Protein AF-A0A534F4P8-F1 (afdb_monomer_lite)

Structure (mmCIF, N/CA/C/O backbone):
data_AF-A0A534F4P8-F1
#
_entry.id   AF-A0A534F4P8-F1
#
loop_
_atom_site.group_PDB
_atom_site.id
_atom_site.type_symbol
_atom_site.label_atom_id
_atom_site.label_alt_id
_atom_site.label_comp_id
_atom_site.label_asym_id
_atom_site.label_entity_id
_atom_site.label_seq_id
_atom_site.pdbx_PDB_ins_code
_atom_site.Cartn_x
_atom_site.Cartn_y
_atom_site.Cartn_z
_atom_site.occupancy
_atom_site.B_iso_or_equiv
_atom_site.auth_seq_id
_atom_site.auth_comp_id
_atom_site.auth_asym_id
_atom_site.auth_atom_id
_atom_site.pdbx_PDB_model_num
ATOM 1 N N . MET A 1 1 ? -16.626 13.651 8.570 1.00 48.56 1 MET A N 1
ATOM 2 C CA . MET A 1 1 ? -16.277 13.901 7.149 1.00 48.56 1 MET A CA 1
ATOM 3 C C . MET A 1 1 ? -14.787 14.191 6.844 1.00 48.56 1 MET A C 1
ATOM 5 O O . MET A 1 1 ? -14.412 13.905 5.713 1.00 48.56 1 MET A O 1
ATOM 9 N N . PRO A 1 2 ? -13.899 14.675 7.750 1.00 60.97 2 PRO A N 1
ATOM 10 C CA . PRO A 1 2 ? -12.496 14.958 7.375 1.00 60.97 2 PRO A CA 1
ATOM 11 C C . PRO A 1 2 ? -11.606 13.705 7.242 1.00 60.97 2 PRO A C 1
ATOM 13 O O . PRO A 1 2 ? -10.688 13.680 6.428 1.00 60.97 2 PRO A O 1
ATOM 16 N N . GLN A 1 3 ? -11.910 12.635 7.984 1.00 65.38 3 GLN A N 1
ATOM 17 C CA . GLN A 1 3 ? -11.067 11.434 8.073 1.00 65.38 3 GLN A CA 1
ATOM 18 C C . GLN A 1 3 ? -10.985 10.633 6.759 1.00 65.38 3 GLN A C 1
ATOM 20 O O . GLN A 1 3 ? -9.915 10.156 6.399 1.00 65.38 3 GLN A O 1
ATOM 25 N N . SER A 1 4 ? -12.083 10.544 5.997 1.00 68.12 4 SER A N 1
ATOM 26 C CA . SER A 1 4 ? -12.098 9.860 4.690 1.00 68.12 4 SER A CA 1
ATOM 27 C C . SER A 1 4 ? -11.261 10.603 3.640 1.00 68.12 4 SER A C 1
ATOM 29 O O . SER A 1 4 ? -10.531 9.970 2.880 1.00 68.12 4 SER A O 1
ATOM 31 N N . ARG A 1 5 ? -11.286 11.945 3.650 1.00 76.38 5 ARG A N 1
ATOM 32 C CA . ARG A 1 5 ? -10.436 12.759 2.768 1.00 76.38 5 ARG A CA 1
ATOM 33 C C . ARG A 1 5 ? -8.959 12.613 3.117 1.00 76.38 5 ARG A C 1
ATOM 35 O O . ARG A 1 5 ? -8.153 12.467 2.211 1.00 76.38 5 ARG A O 1
ATOM 42 N N . LEU A 1 6 ? -8.618 12.594 4.406 1.00 79.56 6 LEU A N 1
ATOM 43 C CA . LEU A 1 6 ? -7.237 12.409 4.855 1.00 79.56 6 LEU A CA 1
ATOM 44 C C . LEU A 1 6 ? -6.676 11.050 4.404 1.00 79.56 6 LEU A C 1
ATOM 46 O O . LEU A 1 6 ? -5.607 11.001 3.806 1.00 79.56 6 LEU A O 1
ATOM 50 N N . ILE A 1 7 ? -7.427 9.964 4.620 1.00 78.69 7 ILE A N 1
ATOM 51 C CA . ILE A 1 7 ? -7.032 8.609 4.200 1.00 78.69 7 ILE A CA 1
ATOM 52 C C . ILE A 1 7 ? -6.884 8.529 2.674 1.00 78.69 7 ILE A C 1
ATOM 54 O O . ILE A 1 7 ? -5.943 7.910 2.182 1.00 78.69 7 ILE A O 1
ATOM 58 N N . GLY A 1 8 ? -7.776 9.185 1.925 1.00 80.06 8 GLY A N 1
ATOM 59 C CA . GLY A 1 8 ? -7.683 9.259 0.468 1.00 80.06 8 GLY A CA 1
ATOM 60 C C . GLY A 1 8 ? -6.438 9.999 -0.016 1.00 80.06 8 GLY A C 1
ATOM 61 O O . GLY A 1 8 ? -5.734 9.493 -0.885 1.00 80.06 8 GLY A O 1
ATOM 62 N N . THR A 1 9 ? -6.127 11.157 0.574 1.00 84.00 9 THR A N 1
ATOM 63 C CA . THR A 1 9 ? -4.935 11.939 0.219 1.00 84.00 9 THR A CA 1
ATOM 64 C C . THR A 1 9 ? -3.650 11.200 0.568 1.00 84.00 9 THR A C 1
ATOM 66 O O . THR A 1 9 ? -2.764 11.116 -0.276 1.00 84.00 9 THR A O 1
ATOM 69 N N . ILE A 1 10 ? -3.548 10.630 1.775 1.00 83.31 10 ILE A N 1
ATOM 70 C CA . ILE A 1 10 ? -2.368 9.850 2.178 1.00 83.31 10 ILE A CA 1
ATOM 71 C C . ILE A 1 10 ? -2.204 8.656 1.233 1.00 83.31 10 ILE A C 1
ATOM 73 O O . ILE A 1 10 ? -1.116 8.440 0.712 1.00 83.31 10 ILE A O 1
ATOM 77 N N . GLY A 1 11 ? -3.291 7.943 0.929 1.00 83.69 11 GLY A N 1
ATOM 78 C CA . GLY A 1 11 ? -3.279 6.839 -0.025 1.00 83.69 11 GLY A CA 1
ATOM 79 C C . GLY A 1 11 ? -2.784 7.221 -1.415 1.00 83.69 11 GLY A C 1
ATOM 80 O O . GLY A 1 11 ? -1.934 6.534 -1.975 1.00 83.69 11 GLY A O 1
ATOM 81 N N . LEU A 1 12 ? -3.270 8.343 -1.952 1.00 84.81 12 LEU A N 1
ATOM 82 C CA . LEU A 1 12 ? -2.830 8.870 -3.242 1.00 84.81 12 LEU A CA 1
ATOM 83 C C . LEU A 1 12 ? -1.339 9.232 -3.221 1.00 84.81 12 LEU A C 1
ATOM 85 O O . LEU A 1 12 ? -0.607 8.870 -4.140 1.00 84.81 12 LEU A O 1
ATOM 89 N N . VAL A 1 13 ? -0.882 9.925 -2.174 1.00 85.94 13 VAL A N 1
ATOM 90 C CA . VAL A 1 13 ? 0.525 10.327 -2.033 1.00 85.94 13 VAL A CA 1
ATOM 91 C C . VAL A 1 13 ? 1.422 9.098 -1.938 1.00 85.94 13 VAL A C 1
ATOM 93 O O . VAL A 1 13 ? 2.405 9.018 -2.667 1.00 85.94 13 VAL A O 1
ATOM 96 N N . THR A 1 14 ? 1.075 8.111 -1.111 1.00 83.75 14 THR A N 1
ATOM 97 C CA . THR A 1 14 ? 1.854 6.873 -0.998 1.00 83.75 14 THR A CA 1
ATOM 98 C C . THR A 1 14 ? 1.865 6.092 -2.308 1.00 83.75 14 THR A C 1
ATOM 100 O O . THR A 1 14 ? 2.918 5.615 -2.717 1.00 83.75 14 THR A O 1
ATOM 103 N N . TRP A 1 15 ? 0.732 6.005 -3.009 1.00 84.56 15 TRP A N 1
ATOM 104 C CA . TRP A 1 15 ? 0.662 5.360 -4.320 1.00 84.56 15 TRP A CA 1
ATOM 105 C C . TRP A 1 15 ? 1.595 6.038 -5.335 1.00 84.56 15 TRP A C 1
ATOM 107 O O . TRP A 1 15 ? 2.388 5.365 -5.994 1.00 84.56 15 TRP A O 1
ATOM 117 N N . MET A 1 16 ? 1.599 7.373 -5.385 1.00 83.88 16 MET A N 1
ATOM 118 C CA . MET A 1 16 ? 2.519 8.145 -6.228 1.00 83.88 16 MET A CA 1
ATOM 119 C C . MET A 1 16 ? 3.986 7.972 -5.809 1.00 83.88 16 MET A C 1
ATOM 121 O O . MET A 1 16 ? 4.849 7.842 -6.673 1.00 83.88 16 MET A O 1
ATOM 125 N N . MET A 1 17 ? 4.280 7.920 -4.505 1.00 82.50 17 MET A N 1
ATOM 126 C CA . MET A 1 17 ? 5.637 7.691 -3.991 1.00 82.50 17 MET A CA 1
ATOM 127 C C . MET A 1 17 ? 6.186 6.304 -4.323 1.00 82.50 17 MET A C 1
ATOM 129 O O . MET A 1 17 ? 7.400 6.157 -4.365 1.00 82.50 17 MET A O 1
ATOM 133 N N . VAL A 1 18 ? 5.337 5.304 -4.571 1.00 80.69 18 VAL A N 1
ATOM 134 C CA . VAL A 1 18 ? 5.768 3.989 -5.076 1.00 80.69 18 VAL A CA 1
ATOM 135 C C . VAL A 1 18 ? 5.954 4.017 -6.597 1.00 80.69 18 VAL A C 1
ATOM 137 O O . VAL A 1 18 ? 6.914 3.445 -7.115 1.00 80.69 18 VAL A O 1
ATOM 140 N N . ALA A 1 19 ? 5.088 4.732 -7.325 1.00 78.75 19 ALA A N 1
ATOM 141 C CA . ALA A 1 19 ? 5.193 4.883 -8.780 1.00 78.75 19 ALA A CA 1
ATOM 142 C C . ALA A 1 19 ? 6.449 5.657 -9.206 1.00 78.75 19 ALA A C 1
ATOM 144 O O . ALA A 1 19 ? 7.095 5.316 -10.195 1.00 78.75 19 ALA A O 1
ATOM 145 N N . LEU A 1 20 ? 6.784 6.715 -8.466 1.00 77.12 20 LEU A N 1
ATOM 146 C CA . LEU A 1 20 ? 7.843 7.658 -8.807 1.00 77.12 20 LEU A CA 1
ATOM 147 C C . LEU A 1 20 ? 9.236 7.007 -8.906 1.00 77.12 20 LEU A C 1
ATOM 149 O O . LEU A 1 20 ? 9.845 7.132 -9.966 1.00 77.12 20 LEU A O 1
ATOM 153 N N . PRO A 1 21 ? 9.755 6.283 -7.895 1.00 69.88 21 PRO A N 1
ATOM 154 C CA . PRO A 1 21 ? 11.028 5.583 -8.014 1.00 69.88 21 PRO A CA 1
ATOM 155 C C . PRO A 1 21 ? 10.959 4.495 -9.086 1.00 69.88 21 PRO A C 1
ATOM 157 O O . PRO A 1 21 ? 11.907 4.353 -9.849 1.00 69.88 21 PRO A O 1
ATOM 160 N N . ALA A 1 22 ? 9.838 3.778 -9.236 1.00 69.50 22 ALA A N 1
ATOM 161 C CA . ALA A 1 22 ? 9.694 2.802 -10.316 1.00 69.50 22 ALA A CA 1
ATOM 162 C C . ALA A 1 22 ? 9.883 3.450 -11.702 1.00 69.50 22 ALA A C 1
ATOM 164 O O . ALA A 1 22 ? 10.619 2.913 -12.526 1.00 69.50 22 ALA A O 1
ATOM 165 N N . LEU A 1 23 ? 9.306 4.633 -11.935 1.00 70.25 23 LEU A N 1
ATOM 166 C CA . LEU A 1 23 ? 9.503 5.414 -13.159 1.00 70.25 23 LEU A CA 1
ATOM 167 C C . LEU A 1 23 ? 10.942 5.938 -13.277 1.00 70.25 23 LEU A C 1
ATOM 169 O O . LEU A 1 23 ? 11.567 5.764 -14.318 1.00 70.25 23 LEU A O 1
ATOM 173 N N . LEU A 1 24 ? 11.498 6.523 -12.213 1.00 68.06 24 LEU A N 1
ATOM 174 C CA . LEU A 1 24 ? 12.851 7.090 -12.214 1.00 68.06 24 LEU A CA 1
ATOM 175 C C . LEU A 1 24 ? 13.950 6.038 -12.395 1.00 68.06 24 LEU A C 1
ATOM 177 O O . LEU A 1 24 ? 14.971 6.353 -12.990 1.00 68.06 24 LEU A O 1
ATOM 181 N N . TYR A 1 25 ? 13.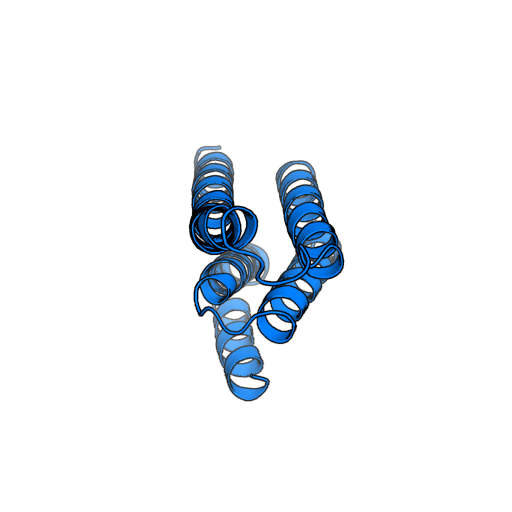758 4.804 -11.927 1.00 64.56 25 TYR A N 1
ATOM 182 C CA . TYR A 1 25 ? 14.696 3.705 -12.167 1.00 64.56 25 TYR A CA 1
ATOM 183 C C . TYR A 1 25 ? 14.509 3.065 -13.555 1.00 64.56 25 TYR A C 1
ATOM 185 O O . TYR A 1 25 ? 15.466 2.527 -14.104 1.00 64.56 25 TYR A O 1
ATOM 193 N N . HIS A 1 26 ? 13.312 3.137 -14.156 1.00 60.97 26 HIS A N 1
ATOM 194 C CA . HIS A 1 26 ? 13.042 2.561 -15.485 1.00 60.97 26 HIS A CA 1
ATOM 195 C C . HIS A 1 26 ? 13.367 3.516 -16.646 1.00 60.97 26 HIS A C 1
ATOM 197 O O . HIS A 1 26 ? 13.788 3.058 -17.703 1.00 60.97 26 HIS A O 1
ATOM 203 N N . VAL A 1 27 ? 13.214 4.834 -16.479 1.00 56.88 27 VAL A N 1
ATOM 204 C CA . VAL A 1 27 ? 13.464 5.825 -17.547 1.00 56.88 27 VAL A CA 1
ATOM 205 C C . VAL A 1 27 ? 14.941 5.867 -17.997 1.00 56.88 27 VAL A C 1
ATOM 207 O O . VAL A 1 27 ? 15.181 5.853 -19.205 1.00 56.88 27 VAL A O 1
ATOM 210 N N . PRO A 1 28 ? 15.948 5.840 -17.102 1.00 52.56 28 PRO A N 1
ATOM 211 C CA . PRO A 1 28 ? 17.355 5.749 -17.495 1.00 52.56 28 PRO A CA 1
ATOM 212 C C . PRO A 1 28 ? 17.711 4.391 -18.117 1.00 52.56 28 PRO A C 1
ATOM 214 O O . PRO A 1 28 ? 18.534 4.338 -19.027 1.00 52.56 28 PRO A O 1
ATOM 217 N N . ALA A 1 29 ? 17.071 3.302 -17.671 1.00 52.03 29 ALA A N 1
ATOM 218 C CA . ALA A 1 29 ? 17.265 1.958 -18.223 1.00 52.03 29 ALA A CA 1
ATOM 219 C C . ALA A 1 29 ? 16.716 1.827 -19.659 1.00 52.03 29 ALA A C 1
ATOM 221 O O . ALA A 1 29 ? 17.327 1.158 -20.496 1.00 52.03 29 ALA A O 1
ATOM 222 N N . LEU A 1 30 ? 15.626 2.542 -19.971 1.00 51.06 30 LEU A N 1
ATOM 223 C CA . LEU A 1 30 ? 15.040 2.636 -21.313 1.00 51.06 30 LEU A CA 1
ATOM 224 C C . LEU A 1 30 ? 15.997 3.289 -22.329 1.00 51.06 30 LEU A C 1
ATOM 226 O O . LEU A 1 30 ? 16.007 2.916 -23.500 1.00 51.06 30 LEU A O 1
ATOM 230 N N . LEU A 1 31 ? 16.815 4.246 -21.875 1.00 57.31 31 LEU A N 1
ATOM 231 C CA . LEU A 1 31 ? 17.795 4.967 -22.697 1.00 57.31 31 LEU A CA 1
ATOM 232 C C . LEU A 1 31 ? 19.098 4.179 -22.940 1.00 57.31 31 LEU A C 1
ATOM 234 O O . LEU A 1 31 ? 19.816 4.512 -23.876 1.00 57.31 31 LEU A O 1
ATOM 238 N N . HIS A 1 32 ? 19.408 3.153 -22.136 1.00 51.31 32 HIS A N 1
ATOM 239 C CA . HIS A 1 32 ? 20.717 2.470 -22.136 1.00 51.31 32 HIS A CA 1
ATOM 240 C C . HIS A 1 32 ? 20.684 0.954 -22.435 1.00 51.31 32 HIS A C 1
ATOM 242 O O . HIS A 1 32 ? 21.673 0.273 -22.191 1.00 51.31 32 HIS A O 1
ATOM 248 N N . HIS A 1 33 ? 19.601 0.411 -23.009 1.00 49.59 33 HIS A N 1
ATOM 249 C CA . HIS A 1 33 ? 19.468 -1.032 -23.318 1.00 49.59 33 HIS A CA 1
ATOM 250 C C . HIS A 1 33 ? 19.528 -1.950 -22.068 1.00 49.59 33 HIS A C 1
ATOM 252 O O . HIS A 1 33 ? 20.313 -2.893 -22.006 1.00 49.59 33 HIS A O 1
ATOM 258 N N . GLY A 1 34 ? 18.658 -1.713 -21.076 1.00 46.22 34 GLY A N 1
ATOM 259 C CA . GLY A 1 34 ? 18.398 -2.623 -19.943 1.00 46.22 34 GLY A CA 1
ATOM 260 C C . GLY A 1 34 ? 16.891 -2.789 -19.672 1.00 46.22 34 GLY A C 1
ATOM 261 O O . GLY A 1 34 ? 16.126 -1.893 -20.013 1.00 46.22 34 GLY A O 1
ATOM 262 N N . PRO A 1 35 ? 16.431 -3.937 -19.135 1.00 57.84 35 PRO A N 1
ATOM 263 C CA . PRO A 1 35 ? 15.362 -4.736 -19.734 1.00 57.84 35 PRO A CA 1
ATOM 264 C C . PRO A 1 35 ? 13.930 -4.368 -19.322 1.00 57.84 35 PRO A C 1
ATOM 266 O O . PRO A 1 35 ? 13.681 -3.883 -18.226 1.00 57.84 35 PRO A O 1
ATOM 269 N N . PHE A 1 36 ? 13.007 -4.691 -20.238 1.00 55.62 36 PHE A N 1
ATOM 270 C CA . PHE A 1 36 ? 11.589 -5.024 -20.052 1.00 55.62 36 PHE A CA 1
ATOM 271 C C . PHE A 1 36 ? 10.852 -4.305 -18.916 1.00 55.62 36 PHE A C 1
ATOM 273 O O . PHE A 1 36 ? 10.904 -4.704 -17.755 1.00 55.62 36 PHE A O 1
ATOM 280 N N . ILE A 1 37 ? 10.044 -3.311 -19.297 1.00 62.22 37 ILE A N 1
ATOM 281 C CA . ILE A 1 37 ? 8.931 -2.841 -18.471 1.00 62.22 37 ILE A CA 1
ATOM 282 C C . ILE A 1 37 ? 8.150 -4.066 -17.982 1.00 62.22 37 ILE A C 1
ATOM 284 O O . ILE A 1 37 ? 7.542 -4.785 -18.777 1.00 62.22 37 ILE A O 1
ATOM 288 N N . ASP A 1 38 ? 8.178 -4.297 -16.672 1.00 72.31 38 ASP A N 1
ATOM 289 C CA . ASP A 1 38 ? 7.520 -5.446 -16.066 1.00 72.31 38 ASP A CA 1
ATOM 290 C C . ASP A 1 38 ? 6.007 -5.196 -16.020 1.00 72.31 38 ASP A C 1
ATOM 292 O O . ASP A 1 38 ? 5.452 -4.637 -15.068 1.00 72.31 38 ASP A O 1
ATOM 296 N N . TRP A 1 39 ? 5.331 -5.550 -17.115 1.00 74.94 39 TRP A N 1
ATOM 297 C CA . TRP A 1 39 ? 3.905 -5.282 -17.319 1.00 74.94 39 TRP A CA 1
ATOM 298 C C . TRP A 1 39 ? 3.034 -5.913 -16.227 1.00 74.94 39 TRP A C 1
ATOM 300 O O . TRP A 1 39 ? 1.962 -5.400 -15.908 1.00 74.94 39 TRP A O 1
ATOM 310 N N . ARG A 1 40 ? 3.521 -6.998 -15.606 1.00 82.25 40 ARG A N 1
ATOM 311 C CA . ARG A 1 40 ? 2.884 -7.655 -14.458 1.00 82.25 40 ARG A CA 1
ATOM 312 C C . ARG A 1 40 ? 2.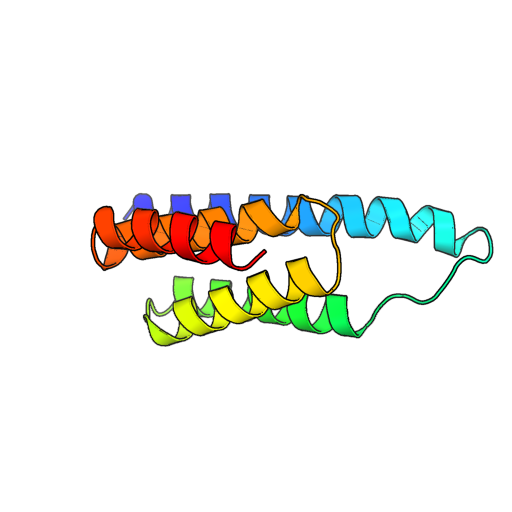855 -6.726 -13.249 1.00 82.25 40 ARG A C 1
ATOM 314 O O . ARG A 1 40 ? 1.799 -6.557 -12.649 1.00 82.25 40 ARG A O 1
ATOM 321 N N . TRP A 1 41 ? 3.978 -6.079 -12.934 1.00 80.75 41 TRP A N 1
ATOM 322 C CA . TRP A 1 41 ? 4.054 -5.107 -11.845 1.00 80.75 41 TRP A CA 1
ATOM 323 C C . TRP A 1 41 ? 3.122 -3.917 -12.101 1.00 80.75 41 TRP A C 1
ATOM 325 O O . TRP A 1 41 ? 2.365 -3.540 -11.212 1.00 80.75 41 TRP A O 1
ATOM 335 N N . ILE A 1 42 ? 3.088 -3.388 -13.332 1.00 81.25 42 ILE A N 1
ATOM 336 C CA . ILE A 1 42 ? 2.182 -2.285 -13.702 1.00 81.25 42 ILE A CA 1
ATOM 337 C C . ILE A 1 42 ? 0.715 -2.695 -13.546 1.00 81.25 42 ILE A C 1
ATOM 339 O O . ILE A 1 42 ? -0.074 -1.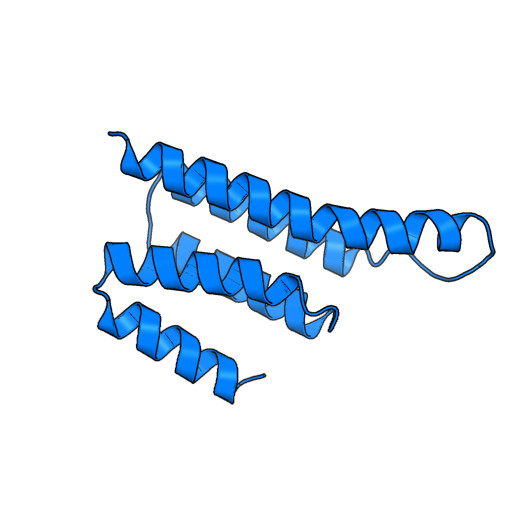939 -12.980 1.00 81.25 42 ILE A O 1
ATOM 343 N N . ALA A 1 43 ? 0.341 -3.888 -14.015 1.00 85.50 43 ALA A N 1
ATOM 344 C CA . ALA A 1 43 ? -1.027 -4.383 -13.905 1.00 85.50 43 ALA A CA 1
ATOM 345 C C . ALA A 1 43 ? -1.471 -4.511 -12.439 1.00 85.50 43 ALA A C 1
ATOM 347 O O . ALA A 1 43 ? -2.562 -4.062 -12.088 1.00 85.50 43 ALA A O 1
ATOM 348 N N . VAL A 1 44 ? -0.612 -5.056 -11.570 1.00 86.50 44 VAL A N 1
ATOM 349 C CA . VAL A 1 44 ? -0.890 -5.174 -10.129 1.00 86.50 44 VAL A CA 1
ATOM 350 C C . VAL A 1 44 ? -0.920 -3.793 -9.460 1.00 86.50 44 VAL A C 1
ATOM 352 O O . VAL A 1 44 ? -1.792 -3.531 -8.633 1.00 86.50 44 VAL A O 1
ATOM 355 N N . PHE A 1 45 ? -0.033 -2.877 -9.853 1.00 84.50 45 PHE A N 1
ATOM 356 C CA . PHE A 1 45 ? 0.043 -1.517 -9.313 1.00 84.50 45 PHE A CA 1
ATOM 357 C C . PHE A 1 45 ? -1.204 -0.684 -9.638 1.00 84.50 45 PHE A C 1
ATOM 359 O O . PHE A 1 45 ? -1.780 -0.034 -8.759 1.00 84.50 45 PHE A O 1
ATOM 366 N N . LEU A 1 46 ? -1.657 -0.736 -10.893 1.00 87.81 46 LEU A N 1
ATOM 367 C CA . LEU A 1 46 ? -2.912 -0.118 -11.315 1.00 87.81 46 LEU A CA 1
ATOM 368 C C . LEU A 1 46 ? -4.110 -0.809 -10.655 1.00 87.81 46 LEU A C 1
ATOM 370 O O . LEU A 1 46 ? -5.023 -0.126 -10.194 1.00 87.81 46 LEU A O 1
ATOM 374 N N . GLY A 1 47 ? -4.083 -2.141 -10.546 1.00 88.31 47 GLY A N 1
ATOM 375 C CA . GLY A 1 47 ? -5.101 -2.924 -9.847 1.00 88.31 47 GLY A CA 1
ATOM 376 C C . GLY A 1 47 ? -5.271 -2.491 -8.391 1.00 88.31 47 GLY A C 1
ATOM 377 O O . GLY A 1 47 ? -6.393 -2.228 -7.959 1.00 88.31 47 GLY A O 1
ATOM 378 N N . PHE A 1 48 ? -4.167 -2.318 -7.657 1.00 87.62 48 PHE A N 1
ATOM 379 C CA . PHE A 1 48 ? -4.181 -1.763 -6.304 1.00 87.62 48 PHE A CA 1
ATOM 380 C C . PHE A 1 48 ? -4.838 -0.378 -6.272 1.00 87.62 48 PHE A C 1
ATOM 382 O O . PHE A 1 48 ? -5.746 -0.153 -5.474 1.00 87.62 48 PHE A O 1
ATOM 389 N N . GLY A 1 49 ? -4.428 0.536 -7.159 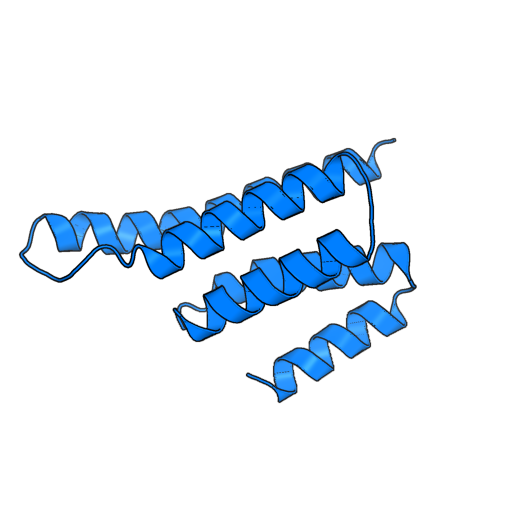1.00 86.06 49 GLY A N 1
ATOM 390 C CA . GLY A 1 49 ? -4.974 1.897 -7.212 1.00 86.06 49 GLY A CA 1
ATOM 391 C C . GLY A 1 49 ? -6.483 1.927 -7.477 1.00 86.06 49 GLY A C 1
ATOM 392 O O . GLY A 1 49 ? -7.217 2.662 -6.814 1.00 86.06 49 GLY A O 1
ATOM 393 N N . VAL A 1 50 ? -6.970 1.083 -8.394 1.00 88.75 50 VAL A N 1
ATOM 394 C CA . VAL A 1 50 ? -8.405 0.947 -8.692 1.00 88.75 50 VAL A CA 1
ATOM 395 C C . VAL A 1 50 ? -9.165 0.403 -7.486 1.00 88.75 50 VAL A C 1
ATOM 397 O O . VAL A 1 50 ? -10.183 0.978 -7.104 1.00 88.75 50 VAL A O 1
ATOM 400 N N . LEU A 1 51 ? -8.674 -0.664 -6.853 1.00 88.06 51 LEU A N 1
ATOM 401 C CA . LEU A 1 51 ? -9.315 -1.246 -5.672 1.00 88.06 51 LEU A CA 1
ATOM 402 C C . LEU A 1 51 ? -9.353 -0.268 -4.503 1.00 88.06 51 LEU A C 1
ATOM 404 O O . LEU A 1 51 ? -10.384 -0.140 -3.850 1.00 88.06 51 LEU A O 1
ATOM 408 N N . PHE A 1 52 ? -8.268 0.473 -4.293 1.00 84.00 52 PHE A N 1
ATOM 409 C CA . PHE A 1 52 ? -8.184 1.511 -3.277 1.00 84.00 52 PHE A CA 1
ATOM 410 C C . PHE A 1 52 ? -9.184 2.646 -3.540 1.00 84.00 52 PHE A C 1
ATOM 412 O O . PHE A 1 52 ? -9.898 3.078 -2.636 1.00 84.00 52 PHE A O 1
ATOM 419 N N . ALA A 1 53 ? -9.301 3.100 -4.791 1.00 85.62 53 ALA A N 1
ATOM 420 C CA . ALA A 1 53 ? -10.277 4.115 -5.182 1.00 85.62 53 ALA A CA 1
ATOM 421 C C . ALA A 1 53 ? -11.729 3.627 -5.035 1.00 85.62 53 ALA A C 1
ATOM 423 O O . ALA A 1 53 ? -12.606 4.398 -4.634 1.00 85.62 53 ALA A O 1
ATOM 424 N N . LEU A 1 54 ? -11.997 2.355 -5.343 1.00 86.38 54 LEU A N 1
ATOM 425 C CA . LEU A 1 54 ? -13.306 1.736 -5.135 1.00 86.38 54 LEU A CA 1
ATOM 426 C C . LEU A 1 54 ? -13.632 1.615 -3.646 1.00 86.38 54 LEU A C 1
ATOM 428 O O . LEU A 1 54 ? -14.741 1.965 -3.246 1.00 86.38 54 LEU A O 1
ATOM 432 N N . ASP A 1 55 ? -12.667 1.206 -2.828 1.00 84.25 55 ASP A N 1
ATOM 433 C CA . ASP A 1 55 ? -12.817 1.089 -1.378 1.00 84.25 55 ASP A CA 1
ATOM 434 C C . ASP A 1 55 ? -13.032 2.458 -0.702 1.00 84.25 55 ASP A C 1
ATOM 436 O O . ASP A 1 55 ? -13.843 2.586 0.212 1.00 84.25 55 ASP A O 1
ATOM 440 N N . LEU A 1 56 ? -12.407 3.522 -1.216 1.00 81.19 56 LEU A N 1
ATOM 441 C CA . LEU A 1 56 ? -12.687 4.905 -0.809 1.00 81.19 56 LEU A CA 1
ATOM 442 C C . LEU A 1 56 ? -14.130 5.338 -1.105 1.00 81.19 56 LEU A C 1
ATOM 444 O O . LEU A 1 56 ? -14.714 6.096 -0.331 1.00 81.19 56 LEU A O 1
ATOM 448 N N . ARG A 1 57 ? -14.705 4.888 -2.229 1.00 83.38 57 ARG A N 1
ATOM 449 C CA . ARG A 1 57 ? -16.089 5.210 -2.628 1.00 83.38 57 ARG A CA 1
ATOM 450 C C . ARG A 1 57 ? -17.124 4.350 -1.902 1.00 83.38 57 ARG A C 1
ATOM 452 O O . ARG A 1 57 ? -18.225 4.822 -1.622 1.00 83.38 57 ARG A O 1
ATOM 459 N N . ARG A 1 58 ? -16.801 3.082 -1.653 1.00 82.31 58 ARG A N 1
ATOM 460 C CA . ARG A 1 58 ? -17.666 2.059 -1.055 1.00 82.31 58 ARG A CA 1
ATOM 461 C C . ARG A 1 58 ? -16.816 1.253 -0.063 1.00 82.31 58 ARG A C 1
ATOM 463 O O . ARG A 1 58 ? -16.263 0.231 -0.463 1.00 82.31 58 ARG A O 1
ATOM 470 N N . PRO A 1 59 ? -16.704 1.688 1.206 1.00 78.62 59 PRO A N 1
ATOM 471 C CA . PRO A 1 59 ? -15.844 1.018 2.176 1.00 78.62 59 PRO A CA 1
ATOM 472 C C . PRO A 1 59 ? -16.315 -0.421 2.382 1.00 78.62 59 PRO A C 1
ATOM 474 O O . PRO A 1 59 ? -17.410 -0.652 2.897 1.00 78.62 59 PRO A O 1
ATOM 477 N N . HIS A 1 60 ? -15.500 -1.388 1.955 1.00 83.00 60 HIS A N 1
ATOM 478 C CA . HIS A 1 60 ? -15.848 -2.804 2.012 1.00 83.00 60 HIS A CA 1
ATOM 479 C C . HIS A 1 60 ? -14.629 -3.647 2.388 1.00 83.00 60 HIS A C 1
ATOM 481 O O . HIS A 1 60 ? -13.580 -3.566 1.754 1.00 83.00 60 HIS A O 1
ATOM 487 N N . LEU A 1 61 ? -14.766 -4.514 3.395 1.00 82.31 61 LEU A N 1
ATOM 488 C CA . LEU A 1 61 ? -13.646 -5.328 3.887 1.00 82.31 61 LEU A CA 1
ATOM 489 C C . LEU A 1 61 ? -13.064 -6.256 2.809 1.00 82.31 61 LEU A C 1
ATOM 491 O O . LEU A 1 61 ? -11.855 -6.455 2.780 1.00 82.31 61 LEU A O 1
ATOM 495 N N . LEU A 1 62 ? -13.887 -6.762 1.880 1.00 83.75 62 LEU A N 1
ATOM 496 C CA . LEU A 1 62 ? -13.378 -7.561 0.752 1.00 83.75 62 LEU A CA 1
ATOM 497 C C . LEU A 1 62 ? -12.511 -6.748 -0.220 1.00 83.75 62 LEU A C 1
ATOM 499 O O . LEU A 1 62 ? -11.526 -7.279 -0.722 1.00 83.75 62 LEU A O 1
ATOM 503 N N . LEU A 1 63 ? -12.848 -5.477 -0.480 1.00 83.94 63 LEU A N 1
ATOM 504 C CA . LEU A 1 63 ? -12.026 -4.622 -1.346 1.00 83.94 63 LEU A CA 1
ATOM 505 C C . LEU A 1 63 ? -10.684 -4.329 -0.677 1.00 83.94 63 LEU A C 1
ATOM 507 O O . LEU A 1 63 ? -9.648 -4.393 -1.333 1.00 83.94 63 LEU A O 1
ATOM 511 N N . LEU A 1 64 ? -10.707 -4.095 0.637 1.00 82.81 64 LEU A N 1
ATOM 512 C CA . LEU A 1 64 ? -9.505 -3.910 1.441 1.00 82.81 64 LEU A CA 1
ATOM 513 C C . LEU A 1 64 ? -8.616 -5.163 1.442 1.00 82.81 64 LEU A C 1
ATOM 515 O O . LEU A 1 64 ? -7.410 -5.055 1.239 1.00 82.81 64 LEU A O 1
ATOM 519 N N . ALA A 1 65 ? -9.204 -6.350 1.613 1.00 84.50 65 ALA A N 1
ATOM 520 C CA . ALA A 1 65 ? -8.477 -7.616 1.552 1.00 84.50 65 ALA A CA 1
ATOM 521 C C . ALA A 1 65 ? -7.852 -7.844 0.168 1.00 84.50 65 ALA A C 1
ATOM 523 O O . ALA A 1 65 ? -6.689 -8.227 0.066 1.00 84.50 65 ALA A O 1
ATOM 524 N N . LEU A 1 66 ? -8.587 -7.548 -0.907 1.00 87.00 66 LEU A N 1
ATOM 525 C CA . LEU A 1 66 ? -8.069 -7.681 -2.266 1.00 87.00 66 LEU A CA 1
ATOM 526 C C . LEU A 1 66 ? -6.947 -6.668 -2.552 1.00 87.00 66 LEU A C 1
ATOM 528 O O . LEU A 1 66 ? -5.942 -7.024 -3.163 1.00 87.00 66 LEU A O 1
ATOM 532 N N . ALA A 1 67 ? -7.067 -5.433 -2.055 1.00 86.12 67 ALA A N 1
ATOM 533 C CA . ALA A 1 67 ? -5.997 -4.439 -2.119 1.00 86.12 67 ALA A CA 1
ATOM 534 C C . ALA A 1 67 ? -4.754 -4.889 -1.326 1.00 86.12 67 ALA A C 1
ATOM 536 O O . ALA A 1 67 ? -3.633 -4.719 -1.801 1.00 86.12 67 ALA A O 1
ATOM 537 N N . ALA A 1 68 ? -4.937 -5.539 -0.172 1.00 85.31 68 ALA A N 1
ATOM 538 C CA . ALA A 1 68 ? -3.849 -6.135 0.603 1.00 85.31 68 ALA A CA 1
ATOM 539 C C . ALA A 1 68 ? -3.090 -7.208 -0.194 1.00 85.31 68 ALA A C 1
ATOM 541 O O . ALA A 1 68 ? -1.860 -7.198 -0.229 1.00 85.31 68 ALA A O 1
ATOM 542 N N . VAL A 1 69 ? -3.819 -8.095 -0.881 1.00 87.50 69 VAL A N 1
ATOM 543 C CA . VAL A 1 69 ? -3.238 -9.133 -1.749 1.00 87.50 69 VAL A CA 1
ATOM 544 C C . VAL A 1 69 ? -2.451 -8.512 -2.904 1.00 87.50 69 VAL A C 1
ATOM 546 O O . VAL A 1 69 ? -1.339 -8.951 -3.185 1.00 87.50 69 VAL A O 1
ATOM 549 N N . MET A 1 70 ? -2.979 -7.464 -3.545 1.00 85.69 70 MET A N 1
ATOM 550 C CA . MET A 1 70 ? -2.263 -6.762 -4.619 1.00 85.69 70 MET A CA 1
ATOM 551 C C . MET A 1 70 ? -0.981 -6.097 -4.111 1.00 85.69 70 MET A C 1
ATOM 553 O O . MET A 1 70 ? 0.054 -6.175 -4.764 1.00 85.69 70 MET A O 1
ATOM 557 N N . ALA A 1 71 ? -1.015 -5.485 -2.928 1.00 84.19 71 ALA A N 1
ATOM 558 C CA . ALA A 1 71 ? 0.170 -4.878 -2.334 1.00 84.19 71 ALA A CA 1
ATOM 559 C C . ALA A 1 71 ? 1.228 -5.922 -1.921 1.00 84.19 71 ALA A C 1
ATOM 561 O O . ALA A 1 71 ? 2.411 -5.708 -2.167 1.00 84.19 71 ALA A O 1
ATOM 562 N N . LEU A 1 72 ? 0.822 -7.081 -1.389 1.00 83.06 72 LEU A N 1
ATOM 563 C CA . LEU A 1 72 ? 1.721 -8.224 -1.163 1.00 83.06 72 LEU A CA 1
ATOM 564 C C . LEU A 1 72 ? 2.345 -8.720 -2.474 1.00 83.06 72 LEU A C 1
ATOM 566 O O . LEU A 1 72 ? 3.551 -8.943 -2.539 1.00 83.06 72 LEU A O 1
ATOM 570 N N . ALA A 1 73 ? 1.547 -8.839 -3.537 1.00 84.56 73 ALA A N 1
ATOM 571 C CA . ALA A 1 73 ? 2.046 -9.227 -4.851 1.00 84.56 73 ALA A CA 1
ATOM 572 C C . ALA A 1 73 ? 3.064 -8.215 -5.407 1.00 84.56 73 ALA A C 1
ATOM 574 O O . ALA A 1 73 ? 4.039 -8.631 -6.025 1.00 84.56 73 AL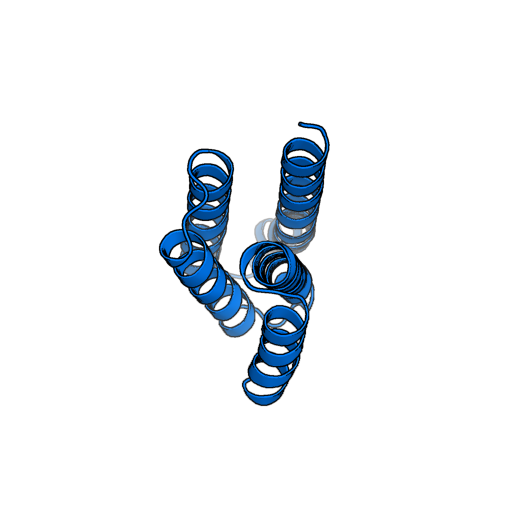A A O 1
ATOM 575 N N . LEU A 1 74 ? 2.888 -6.909 -5.160 1.00 80.50 74 LEU A N 1
ATOM 576 C CA . LEU A 1 74 ? 3.874 -5.888 -5.539 1.00 80.50 74 LEU A CA 1
ATOM 577 C C . LEU A 1 74 ? 5.208 -6.075 -4.817 1.00 80.50 74 LEU A C 1
ATOM 579 O O . LEU A 1 74 ? 6.238 -6.027 -5.482 1.00 80.50 74 LEU A O 1
ATOM 583 N N . VAL A 1 75 ? 5.187 -6.332 -3.504 1.00 80.19 75 VAL A N 1
ATOM 584 C CA . VAL A 1 75 ? 6.409 -6.620 -2.729 1.00 80.19 75 VAL A CA 1
ATOM 585 C C . VAL A 1 75 ? 7.115 -7.864 -3.268 1.00 80.19 75 VAL A C 1
ATOM 587 O O . VAL A 1 75 ? 8.323 -7.846 -3.477 1.00 80.19 75 VAL A O 1
ATOM 590 N N . LEU A 1 76 ? 6.367 -8.938 -3.538 1.00 79.12 76 LEU A N 1
ATOM 591 C CA . LEU A 1 76 ? 6.935 -10.189 -4.051 1.00 79.12 76 LEU A CA 1
ATOM 592 C C . LEU A 1 76 ? 7.491 -10.050 -5.474 1.00 79.12 76 LEU A C 1
ATOM 594 O O . LEU A 1 76 ? 8.454 -10.725 -5.829 1.00 79.12 76 LEU A O 1
ATOM 598 N N . LEU A 1 77 ? 6.887 -9.193 -6.301 1.00 74.88 77 LEU A N 1
ATOM 599 C CA . LEU A 1 77 ? 7.381 -8.896 -7.646 1.00 74.88 77 LEU A CA 1
ATOM 600 C C . LEU A 1 77 ? 8.612 -7.985 -7.617 1.00 74.88 77 LEU A C 1
ATOM 602 O O . LEU A 1 77 ? 9.422 -8.033 -8.543 1.00 74.88 77 LEU A O 1
ATOM 606 N N . ARG A 1 78 ? 8.745 -7.120 -6.604 1.00 67.62 78 ARG A N 1
ATOM 607 C CA . ARG A 1 78 ? 9.795 -6.105 -6.554 1.00 67.62 78 ARG A CA 1
ATOM 608 C C . ARG A 1 78 ? 10.179 -5.791 -5.099 1.00 67.62 78 ARG A C 1
ATOM 610 O O . ARG A 1 78 ? 9.423 -5.171 -4.363 1.00 67.62 78 ARG A O 1
ATOM 617 N N . CYS A 1 79 ? 11.392 -6.179 -4.702 1.00 63.09 79 CYS A N 1
ATOM 618 C CA . CYS A 1 79 ? 11.958 -5.891 -3.376 1.00 63.09 79 CYS A CA 1
ATOM 619 C C . CYS A 1 79 ? 12.614 -4.504 -3.322 1.00 63.09 79 CYS A C 1
ATOM 621 O O . CYS A 1 79 ? 13.806 -4.391 -3.044 1.00 63.09 79 CYS A O 1
ATOM 623 N N . ASN A 1 80 ? 11.867 -3.441 -3.627 1.00 63.59 80 ASN A N 1
ATOM 624 C CA . ASN A 1 80 ? 12.421 -2.084 -3.636 1.00 63.59 80 ASN A CA 1
ATOM 625 C C . ASN A 1 80 ? 12.177 -1.330 -2.314 1.00 63.59 80 ASN A C 1
ATOM 627 O O . ASN A 1 80 ? 12.685 -0.229 -2.119 1.00 63.59 80 ASN A O 1
ATOM 631 N N . GLY A 1 81 ? 11.401 -1.914 -1.395 1.00 64.75 81 GLY A N 1
ATOM 632 C CA . GLY A 1 81 ? 11.152 -1.404 -0.042 1.00 64.75 81 GLY A CA 1
ATOM 633 C C . GLY A 1 81 ? 10.050 -0.343 0.038 1.00 64.75 81 GLY A C 1
ATOM 634 O O . GLY A 1 81 ? 9.440 -0.166 1.092 1.00 64.75 81 GLY A O 1
ATOM 635 N N . TYR A 1 82 ? 9.723 0.320 -1.074 1.00 71.62 82 TYR A N 1
ATOM 636 C CA . TYR A 1 82 ? 8.655 1.322 -1.139 1.00 71.62 82 TYR A CA 1
ATOM 637 C C . TYR A 1 82 ? 7.258 0.692 -1.071 1.00 71.62 82 TYR A C 1
ATOM 639 O O . TYR A 1 82 ? 6.320 1.298 -0.553 1.00 71.62 82 TYR A O 1
ATOM 647 N N . GLU A 1 83 ? 7.115 -0.545 -1.547 1.00 77.56 83 GLU A N 1
ATOM 648 C CA . GLU A 1 83 ? 5.855 -1.288 -1.575 1.00 77.56 83 GLU A CA 1
ATOM 649 C C . GLU A 1 83 ? 5.296 -1.540 -0.157 1.00 77.56 83 GLU A C 1
ATOM 651 O O . GLU A 1 83 ? 4.078 -1.601 0.034 1.00 77.56 83 GLU A O 1
ATOM 656 N N . GLY A 1 84 ? 6.169 -1.576 0.861 1.00 77.88 84 GLY A N 1
ATOM 657 C CA . GLY A 1 84 ? 5.796 -1.684 2.276 1.00 77.88 84 GLY A CA 1
ATOM 658 C C . GLY A 1 84 ? 4.917 -0.531 2.777 1.00 77.88 84 GLY A C 1
ATOM 659 O O . GLY A 1 84 ? 4.083 -0.722 3.664 1.00 77.88 84 GLY A O 1
ATOM 660 N N . ALA A 1 85 ? 5.012 0.654 2.169 1.00 81.88 85 ALA A N 1
ATOM 661 C CA . ALA A 1 85 ? 4.175 1.792 2.543 1.00 81.88 85 ALA A CA 1
ATOM 662 C C . ALA A 1 85 ? 2.693 1.579 2.173 1.00 81.88 85 ALA A C 1
ATOM 664 O O . ALA A 1 85 ? 1.800 2.006 2.908 1.00 81.88 85 ALA A O 1
ATOM 665 N N . LEU A 1 86 ? 2.413 0.866 1.073 1.00 82.94 86 LEU A N 1
ATOM 666 C CA . LEU A 1 86 ? 1.044 0.502 0.680 1.00 82.94 86 LEU A CA 1
ATOM 667 C C . LEU A 1 86 ? 0.424 -0.461 1.693 1.00 82.94 86 LEU A C 1
ATOM 669 O O . LEU A 1 86 ? -0.765 -0.392 1.989 1.00 82.94 86 LEU A O 1
ATOM 673 N N . LEU A 1 87 ? 1.243 -1.330 2.273 1.00 82.94 87 LEU A N 1
ATOM 674 C CA . LEU A 1 87 ? 0.808 -2.298 3.267 1.00 82.94 87 LEU A CA 1
ATOM 675 C C . LEU A 1 87 ? 0.546 -1.664 4.630 1.00 82.94 87 LEU A C 1
ATOM 677 O O . LEU A 1 87 ? -0.456 -1.982 5.271 1.00 82.94 87 LEU A O 1
ATOM 681 N N . ALA A 1 88 ? 1.378 -0.701 5.028 1.00 84.06 88 ALA A N 1
ATOM 682 C CA . ALA A 1 88 ? 1.120 0.125 6.201 1.00 84.06 88 ALA A CA 1
ATOM 683 C C . ALA A 1 88 ? -0.208 0.895 6.072 1.00 84.06 88 ALA A C 1
ATOM 685 O O . ALA A 1 88 ? -0.969 0.988 7.037 1.00 84.06 88 ALA A O 1
ATOM 686 N N . LEU A 1 89 ? -0.542 1.385 4.870 1.00 84.69 89 LEU A N 1
ATOM 687 C CA . LEU A 1 89 ? -1.845 2.006 4.613 1.00 84.69 89 LEU A CA 1
ATOM 688 C C . LEU A 1 89 ? -3.011 1.040 4.801 1.00 84.69 89 LEU A C 1
ATOM 690 O O . LEU A 1 89 ? -4.005 1.404 5.434 1.00 84.69 89 LEU A O 1
ATOM 694 N N . ILE A 1 90 ? -2.890 -0.185 4.289 1.00 85.00 90 ILE A N 1
ATOM 695 C CA . ILE A 1 90 ? -3.901 -1.227 4.491 1.00 85.00 90 ILE A CA 1
ATOM 696 C C . ILE A 1 90 ? -4.043 -1.556 5.979 1.00 85.00 90 ILE A C 1
ATOM 698 O O . ILE A 1 90 ? -5.166 -1.632 6.472 1.00 85.00 90 ILE A O 1
ATOM 702 N N . ALA A 1 91 ? -2.938 -1.673 6.721 1.00 84.81 91 ALA A N 1
ATOM 703 C CA . ALA A 1 91 ? -2.967 -1.914 8.162 1.00 84.81 91 ALA A CA 1
ATOM 704 C C . ALA A 1 91 ? -3.690 -0.790 8.922 1.00 84.81 91 ALA A C 1
ATOM 706 O O . ALA A 1 91 ? -4.503 -1.059 9.808 1.00 84.81 91 ALA A O 1
ATOM 707 N N . MET A 1 92 ? -3.454 0.470 8.545 1.00 82.94 92 MET A N 1
ATOM 708 C CA . MET A 1 92 ? -4.138 1.626 9.125 1.00 82.94 92 MET A CA 1
ATOM 709 C C . MET A 1 92 ? -5.641 1.615 8.805 1.00 82.94 92 MET A C 1
ATOM 711 O O . MET A 1 92 ? -6.478 1.839 9.684 1.00 82.94 92 MET A O 1
ATOM 715 N N . GLN A 1 93 ? -6.014 1.311 7.560 1.00 82.00 93 GLN A N 1
ATOM 716 C CA . GLN A 1 93 ? -7.417 1.176 7.161 1.00 82.00 93 GLN A CA 1
ATOM 717 C C . GLN A 1 93 ? -8.111 0.002 7.859 1.00 82.00 93 GLN A C 1
ATOM 719 O O . GLN A 1 93 ? -9.263 0.123 8.268 1.00 82.00 93 GLN A O 1
ATOM 724 N N . LEU A 1 94 ? -7.411 -1.111 8.063 1.00 84.00 94 LEU A N 1
ATOM 725 C CA . LEU A 1 94 ? -7.926 -2.260 8.798 1.00 84.00 94 LEU A CA 1
ATOM 726 C C . LEU A 1 94 ? -8.120 -1.917 10.280 1.00 84.00 94 LEU A C 1
ATOM 728 O O . LEU A 1 94 ? -9.189 -2.163 10.839 1.00 84.00 94 LEU A O 1
ATOM 732 N N . GLY A 1 95 ? -7.127 -1.259 10.885 1.00 80.69 95 GLY A N 1
ATOM 733 C CA . GLY A 1 95 ? -7.160 -0.811 12.275 1.00 80.69 95 GLY A CA 1
ATOM 734 C C . GLY A 1 95 ? -8.288 0.181 12.566 1.00 80.69 95 GLY A C 1
ATOM 735 O O . GLY A 1 95 ? -8.928 0.109 13.612 1.00 80.69 95 GLY A O 1
ATOM 736 N N . THR A 1 96 ? -8.587 1.069 11.617 1.00 81.75 96 THR A N 1
ATOM 737 C CA . THR A 1 96 ? -9.698 2.028 11.742 1.00 81.75 96 THR A CA 1
ATOM 738 C C . THR A 1 96 ? -11.081 1.403 11.548 1.00 81.75 96 THR A C 1
ATOM 740 O O . THR A 1 96 ? -12.060 1.987 12.007 1.00 81.75 96 THR A O 1
ATOM 743 N N . ARG A 1 97 ? -11.188 0.240 10.888 1.00 80.81 97 ARG A N 1
ATOM 744 C CA . ARG A 1 97 ? -12.477 -0.409 10.571 1.00 80.81 97 ARG A CA 1
ATOM 745 C C . ARG A 1 97 ? -12.856 -1.543 11.514 1.00 80.81 97 ARG A C 1
ATOM 747 O O . ARG A 1 97 ? -14.031 -1.689 11.827 1.00 80.81 97 ARG A O 1
ATOM 754 N N . VAL A 1 98 ? -11.885 -2.355 11.924 1.00 81.88 98 VAL A N 1
ATOM 755 C CA . VAL A 1 98 ? -12.110 -3.580 12.719 1.00 81.88 98 VAL A CA 1
ATOM 756 C C . VAL A 1 98 ? -11.559 -3.434 14.142 1.00 81.88 98 VAL A C 1
ATOM 758 O O . VAL A 1 98 ? -11.956 -4.162 15.046 1.00 81.88 98 VAL A O 1
ATOM 761 N N . GLY A 1 99 ? -10.695 -2.441 14.361 1.00 81.06 99 GLY A N 1
ATOM 762 C CA . GLY A 1 99 ? -10.068 -2.146 15.641 1.00 81.06 99 GLY A CA 1
ATOM 763 C C . GLY A 1 99 ? -8.540 -2.211 15.556 1.00 81.06 99 GLY A C 1
ATOM 764 O O . GLY A 1 99 ? -7.984 -2.947 14.735 1.00 81.06 99 GLY A O 1
ATOM 765 N N . PRO A 1 100 ? -7.828 -1.458 16.412 1.00 77.94 100 PRO A N 1
ATOM 766 C CA . PRO A 1 100 ? -6.378 -1.282 16.312 1.00 77.94 100 PRO A CA 1
ATOM 767 C C . PRO A 1 100 ? -5.598 -2.598 16.438 1.00 77.94 100 PRO A C 1
ATOM 769 O O . PRO A 1 100 ? -4.575 -2.766 15.777 1.00 77.94 100 PRO A O 1
ATOM 772 N N . GLY A 1 101 ? -6.108 -3.561 17.215 1.00 80.88 101 GLY A N 1
ATOM 773 C CA . GLY A 1 101 ? -5.482 -4.874 17.388 1.00 80.88 101 GLY A CA 1
ATOM 774 C C . GLY A 1 101 ? -5.368 -5.671 16.087 1.00 80.88 101 GLY A C 1
ATOM 775 O O . GLY A 1 101 ? -4.341 -6.297 15.847 1.00 80.88 101 GLY A O 1
ATOM 776 N N . THR A 1 102 ? -6.370 -5.600 15.206 1.00 82.69 102 THR A N 1
ATOM 777 C CA . THR A 1 102 ? -6.349 -6.318 13.922 1.00 82.69 102 THR A CA 1
ATOM 778 C C . THR A 1 102 ? -5.341 -5.706 12.952 1.00 82.69 102 THR A C 1
ATOM 780 O O . THR A 1 102 ? -4.649 -6.437 12.251 1.00 82.69 102 THR A O 1
ATOM 783 N N . GLY A 1 103 ? -5.205 -4.374 12.945 1.00 77.88 103 GLY A N 1
ATOM 784 C CA . GLY A 1 103 ? -4.177 -3.687 12.156 1.00 77.88 103 GLY A CA 1
ATOM 785 C C . GLY A 1 103 ? -2.759 -4.054 12.603 1.00 77.88 103 GLY A C 1
ATOM 786 O O . GLY A 1 103 ? -1.902 -4.322 11.767 1.00 77.88 103 GLY A O 1
ATOM 787 N N . ILE A 1 104 ? -2.527 -4.145 13.916 1.00 80.81 104 ILE A N 1
ATOM 788 C CA . ILE A 1 104 ? -1.236 -4.568 14.482 1.00 80.81 104 ILE A CA 1
ATOM 789 C C . ILE A 1 104 ? -0.954 -6.039 14.157 1.00 80.81 104 ILE A C 1
ATOM 791 O O . ILE A 1 104 ? 0.124 -6.359 13.663 1.00 80.81 104 ILE A O 1
ATOM 795 N N . ALA A 1 105 ? -1.928 -6.929 14.378 1.00 85.12 105 ALA A N 1
ATOM 796 C CA . ALA A 1 105 ? -1.797 -8.348 14.053 1.00 85.12 105 ALA A CA 1
ATOM 797 C C . ALA A 1 105 ? -1.495 -8.569 12.563 1.00 85.12 105 ALA A C 1
ATOM 799 O O . ALA A 1 105 ? -0.693 -9.435 12.223 1.00 85.12 105 ALA A O 1
ATOM 800 N N . TRP A 1 106 ? -2.085 -7.755 11.684 1.00 83.69 106 TRP A N 1
ATOM 801 C CA . TRP A 1 106 ? -1.796 -7.782 10.255 1.00 83.69 106 TRP A CA 1
ATOM 802 C C . TRP A 1 106 ? -0.347 -7.404 9.938 1.00 83.69 106 TRP A C 1
ATOM 804 O O . TRP A 1 106 ? 0.293 -8.107 9.162 1.00 83.69 106 TRP A O 1
ATOM 814 N N . ILE A 1 107 ? 0.192 -6.349 10.561 1.00 81.69 107 ILE A N 1
ATOM 815 C CA . ILE A 1 107 ? 1.599 -5.950 10.379 1.00 81.69 107 ILE A CA 1
ATOM 816 C C . ILE A 1 107 ? 2.528 -7.095 10.788 1.00 81.69 107 ILE A C 1
ATOM 818 O O . ILE A 1 107 ? 3.382 -7.491 10.003 1.00 81.69 107 ILE A O 1
ATOM 822 N N . PHE A 1 108 ? 2.326 -7.674 11.976 1.00 83.75 108 PHE A N 1
ATOM 823 C CA . PHE A 1 108 ? 3.134 -8.807 12.438 1.00 83.75 108 PHE A CA 1
ATOM 824 C C . PHE A 1 108 ? 3.004 -10.029 11.526 1.00 83.75 108 PHE A C 1
ATOM 826 O O . PHE A 1 108 ? 4.012 -10.635 11.168 1.00 83.75 108 PHE A O 1
ATOM 833 N N . GLY A 1 109 ? 1.777 -10.382 11.134 1.00 82.81 109 GLY A N 1
ATOM 834 C CA . GLY A 1 109 ? 1.525 -11.519 10.253 1.00 82.81 109 GLY A CA 1
ATOM 835 C C . GLY A 1 109 ? 2.191 -11.348 8.892 1.00 82.81 109 GLY A C 1
ATOM 836 O O . GLY A 1 109 ? 2.792 -12.283 8.379 1.00 82.81 109 GLY A O 1
ATOM 837 N N . GLN A 1 110 ? 2.149 -10.141 8.339 1.00 79.12 110 GLN A N 1
ATOM 838 C CA . GLN A 1 110 ? 2.831 -9.815 7.101 1.00 79.12 110 GLN A CA 1
ATOM 839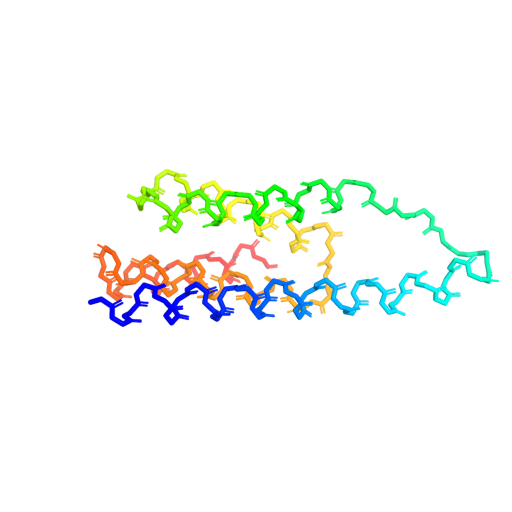 C C . GLN A 1 110 ? 4.355 -9.842 7.232 1.00 79.12 110 GLN A C 1
ATOM 841 O O . GLN A 1 110 ? 5.014 -10.400 6.362 1.00 79.12 110 GLN A O 1
ATOM 846 N N . SER A 1 111 ? 4.918 -9.237 8.279 1.00 78.69 111 SER A N 1
ATOM 847 C CA . SER A 1 111 ? 6.369 -9.222 8.491 1.00 78.69 111 SER A CA 1
ATOM 848 C C . SER A 1 111 ? 6.947 -10.615 8.723 1.00 78.69 111 SER A C 1
ATOM 850 O O . SER A 1 111 ? 8.122 -10.816 8.468 1.00 78.69 111 SER A O 1
ATOM 852 N N . ALA A 1 112 ? 6.148 -11.570 9.203 1.00 77.94 112 ALA A N 1
ATOM 853 C CA . ALA A 1 112 ? 6.556 -12.969 9.305 1.00 77.94 112 ALA A CA 1
ATOM 854 C C . ALA A 1 112 ? 6.489 -13.728 7.964 1.00 77.94 112 ALA A C 1
ATOM 856 O O . ALA A 1 112 ? 7.069 -14.804 7.845 1.00 77.94 112 ALA A O 1
ATOM 857 N N . LEU A 1 113 ? 5.735 -13.211 6.989 1.00 74.88 113 LEU A N 1
ATOM 858 C CA . LEU A 1 113 ? 5.480 -13.853 5.694 1.00 74.88 113 LEU A CA 1
ATOM 859 C C . LEU A 1 113 ? 6.427 -13.369 4.584 1.00 74.88 113 LEU A C 1
ATOM 861 O O . LEU A 1 113 ? 6.512 -14.020 3.543 1.00 74.88 113 LEU A O 1
ATOM 865 N N . LEU A 1 114 ? 7.075 -12.222 4.801 1.00 67.88 114 LEU A N 1
ATOM 866 C CA . LEU A 1 114 ? 8.071 -11.588 3.933 1.00 67.88 114 LEU A CA 1
ATOM 867 C C . LEU A 1 114 ? 9.482 -11.861 4.460 1.00 67.88 114 LEU A C 1
ATOM 869 O O . LEU A 1 114 ? 10.366 -12.109 3.613 1.00 67.88 114 LEU A O 1
#

Sequence (114 aa):
MPQSRLIGTIGLVTWMMVALPALLYHVPALLHHGPFIDWRWIAVFLGFGVLFALDLRRPHLLLLALAAVMALALVLLRCNGYEGALLALIAMQLGTRVGPGTGIAWIFGQSALL

pLDDT: mean 77.27, std 10.37, range [46.22, 88.75]

Foldseek 3Di:
DVVLVVLVVLLVVLLVVVVVVVCVVVVVCVVPPHDDDPVVLVVLSVVLVVLVVVCSVPVDVVSLVVSLVSLLVNCVVDVPVSSVSSNLSSLVSCCVPVHNVSSVVSVVVSVVVD

Secondary structure (DSSP, 8-state):
-HHHHHHHHHHHHHHHHHHHHHHHHHHHHHHTT-----HHHHHHHHHHHHHHHHHHHS--HHHHHHHHHHHHHHHHH---STTHHHHHHHHHHHHHHH-HHHHHHHHHHHHHH-

Radius of gyration: 14.89 Å; chains: 1; bounding box: 38×29×41 Å